Protein AF-A0A8B8NBK7-F1 (afdb_monomer)

Solvent-accessible surface area (backbone atoms only — not comparable to full-atom values): 7521 Å² total; per-residue (Å²): 132,61,91,88,50,54,79,78,72,50,58,73,66,56,68,71,76,51,56,70,68,55,54,50,50,53,50,55,52,49,55,35,62,65,37,88,54,67,89,68,30,70,52,71,68,56,53,51,55,49,54,54,52,58,74,64,56,80,62,94,80,65,92,80,88,80,91,77,80,91,82,89,81,78,88,73,87,76,75,87,75,85,72,92,69,94,71,79,84,75,76,79,72,94,76,80,79,79,80,86,72,80,81,81,82,128

Secondary structure (DSSP, 8-state):
--TTSHHHHS-TTHHHHS-HHHHHHHHHHHHHHT-SSGGGSPPHHHHHHHHHHHHTS--SS--------------------------------TT-----PPPP--

Structure (mmCIF, N/CA/C/O backbone):
data_AF-A0A8B8NBK7-F1
#
_entry.id   AF-A0A8B8NBK7-F1
#
loop_
_atom_site.group_PDB
_atom_site.id
_atom_site.type_symbol
_atom_site.label_atom_id
_atom_site.label_alt_id
_atom_site.label_comp_id
_atom_site.label_asym_id
_atom_site.label_entity_id
_atom_site.label_seq_id
_atom_site.pdbx_PDB_ins_code
_atom_site.Cartn_x
_atom_site.Cartn_y
_atom_site.Cartn_z
_atom_site.occupancy
_atom_site.B_iso_or_equiv
_atom_site.auth_seq_id
_atom_site.auth_comp_id
_atom_site.auth_asym_id
_atom_site.auth_atom_id
_atom_site.pdbx_PDB_model_num
ATOM 1 N N . MET A 1 1 ? -9.505 -3.973 -7.437 1.00 61.00 1 MET A N 1
ATOM 2 C CA . MET A 1 1 ? -10.214 -3.799 -6.158 1.00 61.00 1 MET A CA 1
ATOM 3 C C . MET A 1 1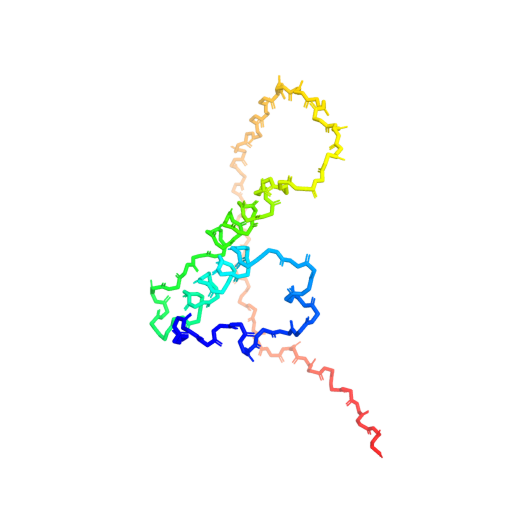 ? -11.407 -2.919 -6.435 1.00 61.00 1 MET A C 1
ATOM 5 O O . MET A 1 1 ? -11.213 -1.760 -6.785 1.00 61.00 1 MET A O 1
ATOM 9 N N . GLU A 1 2 ? -12.599 -3.502 -6.409 1.00 71.25 2 GLU A N 1
ATOM 10 C CA . GLU A 1 2 ? -13.829 -2.721 -6.304 1.00 71.25 2 GLU A CA 1
ATOM 11 C C . GLU A 1 2 ? -13.850 -2.118 -4.898 1.00 71.25 2 GLU A C 1
ATOM 13 O O . GLU A 1 2 ? -13.616 -2.835 -3.925 1.00 71.25 2 GLU A O 1
ATOM 18 N N . GLU A 1 3 ? -14.072 -0.811 -4.796 1.00 61.78 3 GLU A N 1
ATOM 19 C CA . GLU A 1 3 ? -13.933 -0.036 -3.550 1.00 61.78 3 GLU A CA 1
ATOM 20 C C . GLU A 1 3 ? -14.840 -0.551 -2.421 1.00 61.78 3 GLU A C 1
ATOM 22 O O . GLU A 1 3 ? -14.516 -0.403 -1.249 1.00 61.78 3 GLU A O 1
ATOM 27 N N . ASN A 1 4 ? -15.912 -1.267 -2.768 1.00 72.62 4 ASN A N 1
ATOM 28 C CA . ASN A 1 4 ? -16.895 -1.773 -1.814 1.00 72.62 4 ASN A CA 1
ATOM 29 C C . ASN A 1 4 ? -16.653 -3.211 -1.338 1.00 72.62 4 ASN A C 1
ATOM 31 O O . ASN A 1 4 ? -17.390 -3.670 -0.476 1.00 72.62 4 ASN A O 1
ATOM 35 N N . ARG A 1 5 ? -15.655 -3.929 -1.879 1.00 88.12 5 ARG A N 1
ATOM 36 C CA . ARG A 1 5 ? -15.380 -5.332 -1.495 1.00 88.12 5 ARG A CA 1
ATOM 37 C C . ARG A 1 5 ? -14.054 -5.538 -0.775 1.00 88.12 5 ARG A C 1
ATOM 39 O O . ARG A 1 5 ? -13.642 -6.674 -0.564 1.00 88.12 5 ARG A O 1
ATOM 46 N N . LEU A 1 6 ? -13.354 -4.456 -0.430 1.00 91.00 6 LEU A N 1
ATOM 47 C CA . LEU A 1 6 ? -12.073 -4.537 0.273 1.00 91.00 6 LEU A CA 1
ATOM 48 C C . LEU A 1 6 ? -12.211 -5.326 1.582 1.00 91.00 6 LEU A C 1
ATOM 50 O O . LEU A 1 6 ? -11.445 -6.249 1.836 1.00 91.00 6 LEU A O 1
ATOM 54 N N . PHE A 1 7 ? -13.204 -4.989 2.400 1.00 90.56 7 PHE A N 1
ATOM 55 C CA . PHE A 1 7 ? -13.365 -5.609 3.714 1.00 90.56 7 PHE A CA 1
ATOM 56 C C . PHE A 1 7 ? -13.878 -7.053 3.649 1.00 90.56 7 PHE A C 1
ATOM 58 O O . PHE A 1 7 ? -13.746 -7.771 4.629 1.00 90.56 7 PHE A O 1
ATOM 65 N N . ASP A 1 8 ? -14.387 -7.503 2.501 1.00 91.06 8 ASP A N 1
ATOM 66 C CA . ASP A 1 8 ? -14.827 -8.892 2.313 1.00 91.06 8 ASP A CA 1
ATOM 67 C C . ASP A 1 8 ? -13.657 -9.842 2.010 1.00 91.06 8 ASP A C 1
ATOM 69 O O . ASP A 1 8 ? -13.790 -11.057 2.140 1.00 91.06 8 ASP A O 1
ATOM 73 N N . MET A 1 9 ? -12.516 -9.303 1.563 1.00 90.62 9 MET A N 1
ATOM 74 C CA . MET A 1 9 ? -11.335 -10.081 1.161 1.00 90.62 9 MET A CA 1
ATOM 75 C C . MET A 1 9 ? -10.181 -10.028 2.164 1.00 90.62 9 MET A C 1
ATOM 77 O O . MET A 1 9 ? -9.254 -10.830 2.065 1.00 90.62 9 MET A O 1
ATOM 81 N N . VAL A 1 10 ? -10.198 -9.062 3.082 1.00 91.62 10 VAL A N 1
ATOM 82 C CA . VAL A 1 10 ? -9.182 -8.932 4.132 1.00 91.62 10 VAL A CA 1
ATOM 83 C C . VAL A 1 10 ? -9.435 -9.987 5.205 1.00 91.62 10 VAL A C 1
ATOM 85 O O . VAL A 1 10 ? -10.584 -10.292 5.525 1.00 91.62 10 VAL A O 1
ATOM 88 N N . ASP A 1 11 ? -8.357 -10.544 5.758 1.00 94.12 11 ASP A N 1
ATOM 89 C CA . ASP A 1 11 ? -8.448 -11.537 6.824 1.00 94.12 11 ASP A CA 1
ATOM 90 C C . ASP A 1 11 ? -9.297 -11.000 8.001 1.00 94.12 11 ASP A C 1
ATOM 92 O O . ASP A 1 11 ? -9.046 -9.886 8.482 1.00 94.12 11 ASP A O 1
ATOM 96 N N . PRO A 1 12 ? -10.292 -11.763 8.493 1.00 93.00 12 PRO A N 1
ATOM 97 C CA . PRO A 1 12 ? -11.130 -11.343 9.610 1.00 93.00 12 PRO A CA 1
ATOM 98 C C . PRO A 1 12 ? -10.372 -10.977 10.892 1.00 93.00 12 PRO A C 1
ATOM 100 O O . PRO A 1 12 ? -10.917 -10.231 11.706 1.00 93.00 12 PRO A O 1
ATOM 103 N N . GLN A 1 13 ? -9.164 -11.504 11.114 1.00 94.12 13 GLN A N 1
ATOM 104 C CA . GLN A 1 13 ? -8.310 -11.120 12.242 1.00 94.12 13 GLN A CA 1
ATOM 105 C C . GLN A 1 13 ? -7.810 -9.681 12.081 1.00 94.12 13 GLN A C 1
ATOM 107 O O . GLN A 1 13 ? -7.995 -8.865 12.981 1.00 94.12 13 GLN A O 1
ATOM 112 N N . VAL A 1 14 ? -7.318 -9.327 10.893 1.00 91.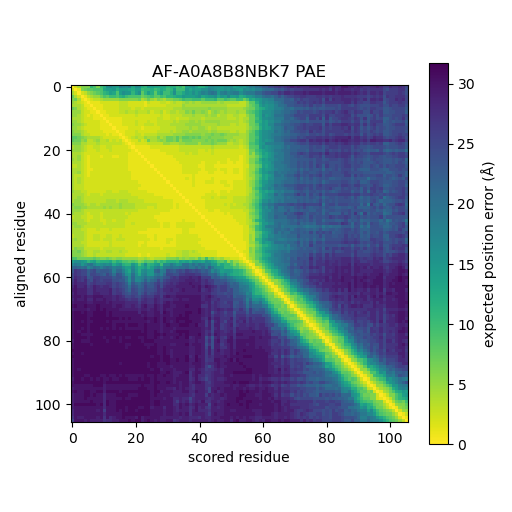62 14 VAL A N 1
ATOM 113 C CA . VAL A 1 14 ? -6.841 -7.970 10.576 1.00 91.62 14 VAL A CA 1
ATOM 114 C C . VAL A 1 14 ? -7.968 -6.940 10.711 1.00 91.62 14 VAL A C 1
ATOM 116 O O . VAL A 1 14 ? -7.765 -5.861 11.255 1.00 91.62 14 VAL A O 1
ATOM 119 N N . LEU A 1 15 ? -9.196 -7.286 10.303 1.00 91.00 15 LEU A N 1
ATOM 120 C CA . LEU A 1 15 ? -10.369 -6.408 10.456 1.00 91.00 15 LEU A CA 1
ATOM 121 C C . LEU A 1 15 ? -10.737 -6.098 11.916 1.00 91.00 15 LEU A C 1
ATOM 123 O O . LEU A 1 15 ? -11.439 -5.116 12.167 1.00 91.00 15 LEU A O 1
ATOM 127 N N . LYS A 1 16 ? -10.345 -6.960 12.861 1.00 89.75 16 LYS A N 1
ATOM 128 C CA . LYS A 1 16 ? -10.598 -6.774 14.297 1.00 89.75 16 LYS A CA 1
ATOM 129 C C . LYS A 1 16 ? -9.490 -5.981 14.980 1.00 89.75 16 LYS A C 1
ATOM 131 O O . LYS A 1 16 ? -9.777 -5.276 15.943 1.00 89.75 16 LYS A O 1
ATOM 136 N N . GLU A 1 17 ? -8.257 -6.150 14.518 1.00 87.88 17 GLU A N 1
ATOM 137 C CA . GLU A 1 17 ? -7.053 -5.618 15.159 1.00 87.88 17 GLU A CA 1
ATOM 138 C C . GLU A 1 17 ? -6.703 -4.209 14.665 1.00 87.88 17 GLU A C 1
ATOM 140 O O . GLU A 1 17 ? -6.311 -3.365 15.471 1.00 87.88 17 GLU A O 1
ATOM 145 N N . ASP A 1 18 ? -6.917 -3.927 13.377 1.00 86.00 18 ASP A N 1
ATOM 146 C CA . ASP A 1 18 ? -6.476 -2.686 12.740 1.00 86.00 18 ASP A CA 1
ATOM 147 C C . ASP A 1 18 ? -7.625 -1.745 12.354 1.00 86.00 18 ASP A C 1
ATOM 149 O O . ASP A 1 18 ? -8.793 -2.116 12.187 1.00 86.00 18 ASP A O 1
ATOM 153 N N . LYS A 1 19 ? -7.287 -0.464 12.160 1.00 89.25 19 LYS A N 1
ATOM 154 C CA . LYS A 1 19 ? -8.256 0.539 11.705 1.00 89.25 19 LYS A CA 1
ATOM 155 C C . LYS A 1 19 ? -8.559 0.358 10.225 1.00 89.25 19 LYS A C 1
ATOM 157 O O . LYS A 1 19 ? -7.655 0.272 9.398 1.00 89.25 19 LYS A O 1
ATOM 162 N N . LYS A 1 20 ? -9.839 0.491 9.864 1.00 89.44 20 LYS A N 1
ATOM 163 C CA . LYS A 1 20 ? -10.296 0.477 8.461 1.00 89.44 20 LYS A CA 1
ATOM 164 C C . LYS A 1 20 ? -9.498 1.414 7.548 1.00 89.44 20 LYS A C 1
ATOM 166 O O . LYS A 1 20 ? -9.173 1.031 6.434 1.00 89.44 20 LYS A O 1
ATOM 171 N N . GLN A 1 21 ? -9.130 2.597 8.040 1.00 90.06 21 GLN A N 1
ATOM 172 C CA . GLN A 1 21 ? -8.339 3.570 7.283 1.00 90.06 21 GLN A CA 1
ATOM 173 C C . GLN A 1 21 ? -6.912 3.080 6.976 1.00 90.06 21 GLN A C 1
ATOM 175 O O . GLN A 1 21 ? -6.381 3.346 5.897 1.00 90.06 21 GLN A O 1
ATOM 180 N N . GLU A 1 22 ? -6.276 2.368 7.906 1.00 91.94 22 GLU A N 1
ATOM 181 C CA . GLU A 1 22 ? -4.939 1.797 7.698 1.00 91.94 22 GLU A CA 1
ATOM 182 C C . GLU A 1 22 ? -5.012 0.635 6.706 1.00 91.94 22 GLU A C 1
ATOM 184 O O . GLU A 1 22 ? -4.224 0.584 5.762 1.00 91.94 22 GLU A O 1
ATOM 189 N N . ILE A 1 23 ? -6.039 -0.211 6.835 1.00 92.75 23 ILE A N 1
ATOM 190 C CA . ILE A 1 23 ? -6.341 -1.294 5.891 1.00 92.75 23 ILE A CA 1
ATOM 191 C C . ILE A 1 23 ? -6.571 -0.737 4.478 1.00 92.75 23 ILE A C 1
ATOM 193 O O . ILE A 1 23 ? -5.972 -1.223 3.520 1.00 92.75 23 ILE A O 1
ATOM 197 N N . GLU A 1 24 ? -7.378 0.316 4.331 1.00 93.19 24 GLU A N 1
ATOM 198 C CA . GLU A 1 24 ? -7.596 1.013 3.056 1.00 93.19 24 GLU A CA 1
ATOM 199 C C . GLU A 1 24 ? -6.301 1.598 2.482 1.00 93.19 24 GLU A C 1
ATOM 201 O O . GLU A 1 24 ? -6.045 1.487 1.281 1.00 93.19 24 GLU A O 1
ATOM 206 N N . SER A 1 25 ? -5.455 2.189 3.327 1.00 94.25 25 SER A N 1
ATOM 207 C CA . SER A 1 25 ? -4.184 2.782 2.898 1.00 94.25 25 SER A CA 1
ATOM 208 C C . SER A 1 25 ? -3.223 1.716 2.364 1.00 94.25 25 SER A C 1
ATOM 210 O O . SER A 1 25 ? -2.692 1.853 1.260 1.00 94.25 25 SER A O 1
ATOM 212 N N . VAL A 1 26 ? -3.060 0.608 3.094 1.00 94.81 26 VAL A N 1
ATOM 213 C CA . VAL A 1 26 ? -2.230 -0.528 2.665 1.00 94.81 26 VAL A CA 1
ATOM 214 C C . VAL A 1 26 ? -2.803 -1.182 1.406 1.00 94.81 26 VAL A C 1
ATOM 216 O O . VAL A 1 26 ? -2.056 -1.503 0.481 1.00 94.81 26 VAL A O 1
ATOM 219 N N . ALA A 1 27 ? -4.124 -1.336 1.319 1.00 94.81 27 ALA A N 1
ATOM 220 C CA . ALA A 1 27 ? -4.787 -1.895 0.147 1.00 94.81 27 ALA A CA 1
ATOM 221 C C . ALA A 1 27 ? -4.575 -1.039 -1.111 1.00 94.81 27 ALA A C 1
ATOM 223 O O . ALA A 1 27 ? -4.287 -1.567 -2.190 1.00 94.81 27 ALA A O 1
ATOM 224 N N . ASN A 1 28 ? -4.657 0.285 -0.979 1.00 95.12 28 ASN A N 1
ATOM 225 C CA . ASN A 1 28 ? -4.377 1.217 -2.069 1.00 95.12 28 ASN A CA 1
ATOM 226 C C . ASN A 1 28 ? -2.910 1.166 -2.510 1.00 95.12 28 ASN A C 1
ATOM 228 O O . ASN A 1 28 ? -2.627 1.176 -3.714 1.00 95.12 28 ASN A O 1
ATOM 232 N N . LEU A 1 29 ? -1.976 1.047 -1.564 1.00 97.06 29 LEU A N 1
ATOM 233 C CA . LEU A 1 29 ? -0.563 0.835 -1.865 1.00 97.06 29 LEU A CA 1
ATOM 234 C C . LEU A 1 29 ? -0.349 -0.487 -2.619 1.00 97.06 29 LEU A C 1
ATOM 236 O O . LEU A 1 29 ? 0.248 -0.489 -3.697 1.00 97.06 29 LEU A O 1
ATOM 240 N N . ALA A 1 30 ? -0.922 -1.593 -2.136 1.00 96.56 30 ALA A N 1
ATOM 241 C CA . ALA A 1 30 ? -0.852 -2.898 -2.792 1.00 96.56 30 ALA A CA 1
ATOM 242 C C . ALA A 1 30 ? -1.439 -2.866 -4.216 1.00 96.56 30 ALA A C 1
ATOM 244 O O . ALA A 1 30 ? -0.833 -3.396 -5.150 1.00 96.56 30 ALA A O 1
ATOM 245 N N . LYS A 1 31 ? -2.570 -2.175 -4.419 1.00 95.31 31 LYS A N 1
ATOM 246 C CA . LYS A 1 31 ? -3.183 -1.964 -5.743 1.00 95.31 31 LYS A CA 1
ATOM 247 C C . LYS A 1 31 ? -2.216 -1.284 -6.716 1.00 95.31 31 LYS A C 1
ATOM 249 O O . LYS A 1 31 ? -2.168 -1.669 -7.884 1.00 95.31 31 LYS A O 1
ATOM 254 N N . ARG A 1 32 ? -1.435 -0.297 -6.262 1.00 97.31 32 ARG A N 1
ATOM 255 C CA . ARG A 1 32 ? -0.416 0.363 -7.097 1.00 97.31 32 ARG A CA 1
ATOM 256 C C . ARG A 1 32 ? 0.804 -0.526 -7.340 1.00 97.31 32 ARG A C 1
ATOM 258 O O . ARG A 1 32 ? 1.289 -0.572 -8.468 1.00 97.31 32 ARG A O 1
ATOM 265 N N . CYS A 1 33 ? 1.260 -1.283 -6.344 1.00 98.31 33 CYS A N 1
ATOM 266 C CA . CYS A 1 33 ? 2.354 -2.251 -6.501 1.00 98.31 33 CYS A CA 1
ATOM 267 C C . CYS A 1 33 ? 2.028 -3.352 -7.524 1.00 98.31 33 CYS A C 1
ATOM 269 O O . CYS A 1 33 ? 2.894 -3.766 -8.293 1.00 98.31 33 CYS A O 1
ATOM 271 N N . LEU A 1 34 ? 0.768 -3.788 -7.574 1.00 97.12 34 LEU A N 1
ATOM 272 C CA . LEU A 1 34 ? 0.278 -4.828 -8.481 1.00 97.12 34 LEU A CA 1
ATOM 273 C C . LEU A 1 34 ? -0.195 -4.285 -9.839 1.00 97.12 34 LEU A C 1
ATOM 275 O O . LEU A 1 34 ? -0.874 -4.993 -10.584 1.00 97.12 34 LEU A O 1
ATOM 279 N N . ASN A 1 35 ? 0.146 -3.040 -10.191 1.00 97.44 35 ASN A N 1
ATOM 280 C CA . ASN A 1 35 ? -0.242 -2.477 -11.480 1.00 97.44 35 ASN A CA 1
ATOM 281 C C . ASN A 1 35 ? 0.292 -3.346 -12.637 1.00 97.44 35 ASN A C 1
ATOM 283 O O . ASN A 1 35 ? 1.472 -3.719 -12.667 1.00 97.44 35 ASN A O 1
ATOM 287 N N . LEU A 1 36 ? -0.578 -3.661 -13.603 1.00 97.12 36 LEU A N 1
ATOM 288 C CA . LEU A 1 36 ? -0.224 -4.458 -14.783 1.00 97.12 36 LEU A CA 1
ATOM 289 C C . LEU A 1 36 ? 0.849 -3.763 -15.628 1.00 97.12 36 LEU A C 1
ATOM 291 O O . LEU A 1 36 ? 1.732 -4.422 -16.173 1.00 97.12 36 LEU A O 1
ATOM 295 N N . ASN A 1 37 ? 0.819 -2.430 -15.683 1.00 97.56 37 ASN A N 1
ATOM 296 C CA . ASN A 1 37 ? 1.892 -1.648 -16.271 1.00 97.56 37 ASN A CA 1
ATOM 297 C C . ASN A 1 37 ? 2.993 -1.409 -15.229 1.00 97.56 37 ASN A C 1
ATOM 299 O O . ASN A 1 37 ? 2.834 -0.603 -14.311 1.00 97.56 37 ASN A O 1
ATOM 303 N N . GLY A 1 38 ? 4.138 -2.070 -15.416 1.00 97.88 38 GLY A N 1
ATOM 304 C CA . GLY A 1 38 ? 5.295 -1.960 -14.525 1.00 97.88 38 GLY A CA 1
ATOM 305 C C . GLY A 1 38 ? 5.812 -0.533 -14.329 1.00 97.88 38 GLY A C 1
ATOM 306 O O . GLY A 1 38 ? 6.297 -0.216 -13.250 1.00 97.88 38 GLY A O 1
ATOM 307 N N . ARG A 1 39 ? 5.649 0.353 -15.323 1.00 97.69 39 ARG A N 1
ATOM 308 C CA . ARG A 1 39 ? 6.080 1.762 -15.229 1.00 97.69 39 ARG A CA 1
ATOM 309 C C . ARG A 1 39 ? 5.245 2.591 -14.251 1.00 97.69 39 ARG A C 1
ATOM 311 O O . ARG A 1 39 ? 5.699 3.638 -13.815 1.00 97.69 39 ARG A O 1
ATOM 318 N N . ASN A 1 40 ? 4.042 2.123 -13.922 1.00 98.06 40 ASN A N 1
ATOM 319 C CA . ASN A 1 40 ? 3.144 2.772 -12.969 1.00 98.06 40 ASN A CA 1
ATOM 320 C C . ASN A 1 40 ? 3.293 2.208 -11.549 1.00 98.06 40 ASN A C 1
ATOM 322 O O . ASN A 1 40 ? 2.580 2.645 -10.644 1.00 98.06 40 ASN A O 1
ATOM 326 N N . ARG A 1 41 ? 4.153 1.200 -11.352 1.00 98.62 41 ARG A N 1
ATOM 327 C CA . ARG A 1 41 ? 4.426 0.658 -10.022 1.00 98.62 41 ARG A CA 1
ATOM 328 C C . ARG A 1 41 ? 5.313 1.644 -9.260 1.00 98.62 41 ARG A C 1
ATOM 330 O O . ARG A 1 41 ? 6.253 2.175 -9.852 1.00 98.62 41 ARG A O 1
ATOM 337 N N . PRO A 1 42 ? 5.047 1.876 -7.967 1.00 98.69 42 PRO A N 1
ATOM 338 C CA . PRO A 1 42 ? 5.940 2.665 -7.138 1.00 98.69 42 PRO A CA 1
ATOM 339 C C . PRO A 1 42 ? 7.299 1.972 -7.001 1.00 98.69 42 PRO A C 1
ATOM 341 O O . PRO A 1 42 ? 7.418 0.745 -7.068 1.00 98.69 42 PRO A O 1
ATOM 344 N N . THR A 1 43 ? 8.331 2.769 -6.769 1.00 98.56 43 THR A N 1
ATOM 345 C CA . THR A 1 43 ? 9.650 2.283 -6.368 1.00 98.56 43 THR A CA 1
ATOM 346 C C . THR A 1 43 ? 9.600 1.729 -4.943 1.00 98.56 43 THR A C 1
ATOM 348 O O . THR A 1 43 ? 8.819 2.187 -4.111 1.00 98.56 43 THR A O 1
ATOM 351 N N . MET A 1 44 ? 10.491 0.793 -4.601 1.00 98.44 44 MET A N 1
ATOM 352 C CA . MET A 1 44 ? 10.556 0.262 -3.228 1.00 98.44 44 MET A CA 1
ATOM 353 C C . MET A 1 44 ? 10.831 1.339 -2.170 1.00 98.44 44 MET A C 1
ATOM 355 O O . MET A 1 44 ? 10.388 1.203 -1.033 1.00 98.44 44 MET A O 1
ATOM 359 N N . ARG A 1 45 ? 11.510 2.431 -2.544 1.00 98.19 45 ARG A N 1
ATOM 360 C CA . ARG A 1 45 ? 11.711 3.586 -1.664 1.00 98.19 45 ARG A CA 1
ATOM 361 C C . ARG A 1 45 ? 10.388 4.275 -1.329 1.00 98.19 45 ARG A C 1
ATOM 363 O O . ARG A 1 45 ? 10.141 4.562 -0.164 1.00 98.19 45 ARG A O 1
ATOM 370 N N . GLU A 1 46 ? 9.542 4.522 -2.326 1.00 98.38 46 GLU A N 1
ATOM 371 C CA . GLU A 1 46 ? 8.214 5.115 -2.118 1.00 98.38 46 GLU A CA 1
ATOM 372 C C . GLU A 1 46 ? 7.321 4.185 -1.294 1.00 98.38 46 GLU A C 1
ATOM 374 O O . GLU A 1 46 ? 6.680 4.639 -0.351 1.00 98.38 46 GLU A O 1
ATOM 379 N N . VAL A 1 47 ? 7.350 2.878 -1.586 1.00 98.38 47 VAL A N 1
ATOM 380 C CA . VAL A 1 47 ? 6.625 1.859 -0.809 1.00 98.38 47 VAL A CA 1
ATOM 381 C C . VAL A 1 47 ? 7.041 1.896 0.663 1.00 98.38 47 VAL A C 1
ATOM 383 O O . VAL A 1 47 ? 6.181 1.942 1.540 1.00 98.38 47 VAL A O 1
ATOM 386 N N . ALA A 1 48 ? 8.346 1.915 0.950 1.00 97.69 48 ALA A N 1
ATOM 387 C CA . ALA A 1 48 ? 8.852 1.973 2.319 1.00 97.69 48 ALA A CA 1
ATOM 388 C C . ALA A 1 48 ? 8.423 3.262 3.039 1.00 97.69 48 ALA A C 1
ATOM 390 O O . ALA A 1 48 ? 7.933 3.203 4.166 1.00 97.69 48 ALA A O 1
ATOM 391 N N . MET A 1 49 ? 8.546 4.415 2.374 1.00 97.00 49 MET A N 1
ATOM 392 C CA . MET A 1 49 ? 8.140 5.708 2.934 1.00 97.00 49 MET A CA 1
ATOM 393 C C . MET A 1 49 ? 6.644 5.762 3.265 1.00 97.00 49 MET A C 1
ATOM 395 O O . MET A 1 49 ? 6.254 6.310 4.295 1.00 97.00 49 MET A O 1
ATOM 399 N N . GLU A 1 50 ? 5.799 5.198 2.408 1.00 97.12 50 GLU A N 1
ATOM 400 C CA . GLU A 1 50 ? 4.353 5.190 2.614 1.00 97.12 50 GLU A CA 1
ATOM 401 C C . GLU A 1 50 ? 3.937 4.244 3.736 1.00 97.12 50 GLU A C 1
ATOM 403 O O . GLU A 1 50 ? 3.143 4.629 4.592 1.00 97.12 50 GLU A O 1
ATOM 408 N N . LEU A 1 51 ? 4.539 3.053 3.807 1.00 96.81 51 LEU A N 1
AT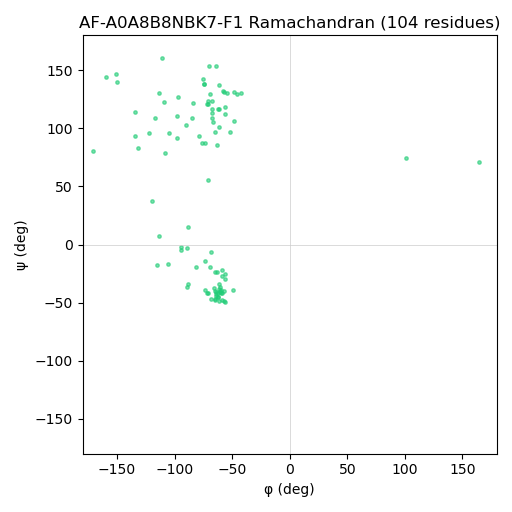OM 409 C CA . LEU A 1 51 ? 4.331 2.129 4.924 1.00 96.81 51 LEU A CA 1
ATOM 410 C C . LEU A 1 51 ? 4.773 2.739 6.256 1.00 96.81 51 LEU A C 1
ATOM 412 O O . LEU A 1 51 ? 4.069 2.613 7.256 1.00 96.81 51 LEU A O 1
ATOM 416 N N . GLU A 1 52 ? 5.904 3.446 6.283 1.00 95.50 52 GLU A N 1
ATOM 417 C CA . GLU A 1 52 ? 6.307 4.211 7.462 1.00 95.50 52 GLU A CA 1
ATOM 418 C C . GLU A 1 52 ? 5.282 5.282 7.845 1.00 95.50 52 GLU A C 1
ATOM 420 O O . GLU A 1 52 ? 5.056 5.506 9.033 1.00 95.50 52 GLU A O 1
ATOM 425 N N . GLY A 1 53 ? 4.677 5.954 6.863 1.00 93.44 53 GLY A N 1
ATOM 426 C CA . GLY A 1 53 ? 3.622 6.941 7.084 1.00 93.44 53 GLY A CA 1
ATOM 427 C C . GLY A 1 53 ? 2.364 6.326 7.695 1.00 93.44 53 GLY A C 1
ATOM 428 O O . GLY A 1 53 ? 1.834 6.866 8.664 1.00 93.44 53 GLY A O 1
ATOM 429 N N . ILE A 1 54 ? 1.937 5.166 7.187 1.00 91.88 54 ILE A N 1
ATOM 430 C CA . ILE A 1 54 ? 0.767 4.431 7.689 1.00 91.88 54 ILE A CA 1
ATOM 431 C C . ILE A 1 54 ? 0.984 4.013 9.150 1.00 91.88 54 ILE A C 1
ATOM 433 O O . ILE A 1 54 ? 0.122 4.259 9.987 1.00 91.88 54 ILE A O 1
ATOM 437 N N . ARG A 1 55 ? 2.168 3.487 9.495 1.00 84.81 55 ARG A N 1
ATOM 438 C CA . ARG A 1 55 ? 2.501 3.088 10.880 1.00 84.81 55 ARG A CA 1
ATOM 439 C C . ARG A 1 55 ? 2.545 4.253 11.873 1.00 84.81 55 ARG A C 1
ATOM 441 O O . ARG A 1 55 ? 2.434 4.030 13.073 1.00 84.81 55 ARG A O 1
ATOM 448 N N . LYS A 1 56 ? 2.773 5.481 11.397 1.00 76.62 56 LYS A N 1
ATOM 449 C CA . LYS A 1 56 ? 2.891 6.690 12.232 1.00 76.62 56 LYS A CA 1
ATOM 450 C C . LYS A 1 56 ? 1.541 7.383 12.469 1.00 76.62 56 LYS A C 1
ATOM 452 O O . LYS A 1 56 ? 1.513 8.385 13.185 1.00 76.62 56 LYS A O 1
ATOM 457 N N . LEU A 1 57 ? 0.441 6.899 11.882 1.00 65.44 57 LEU A N 1
ATOM 458 C CA . LEU A 1 57 ? -0.878 7.500 12.069 1.00 65.44 57 LEU A CA 1
ATOM 459 C C . LEU A 1 57 ? -1.333 7.305 13.532 1.00 65.44 57 LEU A C 1
ATOM 461 O O . LEU A 1 57 ? -1.387 6.166 13.996 1.00 65.44 57 LEU A O 1
ATOM 465 N N . PRO A 1 58 ? -1.655 8.374 14.289 1.00 57.00 58 PRO A N 1
ATOM 466 C CA . PRO A 1 58 ? -2.015 8.239 15.697 1.00 57.00 58 PRO A CA 1
ATOM 467 C C . PRO A 1 58 ? -3.200 7.286 15.881 1.00 57.00 58 PRO A C 1
ATOM 469 O O . PRO A 1 58 ? -4.229 7.408 15.212 1.00 57.00 58 PRO A O 1
ATOM 472 N N . ASN A 1 59 ? -3.072 6.339 16.808 1.00 56.59 59 ASN A N 1
ATOM 473 C CA . ASN A 1 59 ? -4.209 5.611 17.360 1.00 56.59 59 ASN A CA 1
ATOM 474 C C . ASN A 1 59 ? -5.046 6.604 18.174 1.00 56.59 59 ASN A C 1
ATOM 476 O O . ASN A 1 59 ? -4.560 7.076 19.198 1.00 56.59 59 ASN A O 1
ATOM 480 N N . PRO A 1 60 ? -6.288 6.949 17.772 1.00 54.22 60 PRO A N 1
ATOM 481 C CA . PRO A 1 60 ? -7.111 7.852 18.572 1.00 54.22 60 PRO A CA 1
ATOM 482 C C . PRO A 1 60 ? -7.560 7.210 19.898 1.00 54.22 60 PRO A C 1
ATOM 484 O O . PRO A 1 60 ? -8.125 7.897 20.740 1.00 54.22 60 PRO A O 1
ATOM 487 N N . LEU A 1 61 ? -7.285 5.917 20.109 1.00 57.34 61 LEU A N 1
ATOM 488 C CA . LEU A 1 61 ? -7.554 5.178 21.340 1.00 57.34 61 LEU A CA 1
ATOM 489 C C . LEU A 1 61 ? -6.298 4.390 21.740 1.00 57.34 61 LEU A C 1
ATOM 491 O O . LEU A 1 61 ? -6.146 3.225 21.388 1.00 57.34 61 LEU A O 1
ATOM 495 N N . GLY A 1 62 ? -5.363 5.051 22.418 1.00 49.56 62 GLY A N 1
ATOM 496 C CA . GLY A 1 62 ? -4.130 4.419 22.887 1.00 49.56 62 GLY A CA 1
ATOM 497 C C . GLY A 1 62 ? -3.076 5.440 23.280 1.00 49.56 62 GLY A C 1
ATOM 498 O O . GLY A 1 62 ? -2.092 5.627 22.574 1.00 49.56 62 GLY A O 1
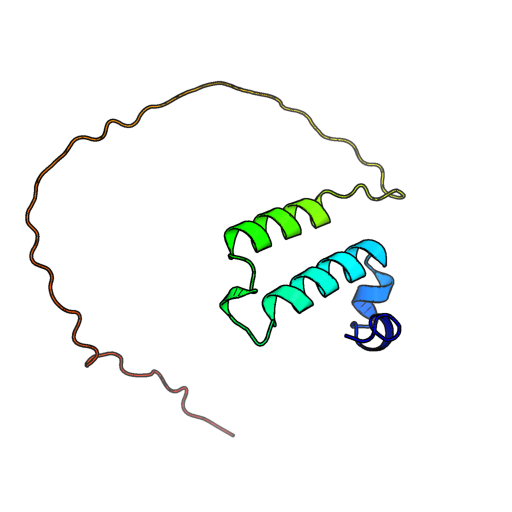ATOM 499 N N . VAL A 1 63 ? -3.317 6.126 24.396 1.00 52.44 63 VAL A N 1
ATOM 500 C CA . VAL A 1 63 ? -2.274 6.830 25.145 1.00 52.44 63 VAL A CA 1
ATOM 501 C C . VAL A 1 63 ? -1.260 5.784 25.608 1.00 52.44 63 VAL A C 1
ATOM 503 O O . VAL A 1 63 ? -1.618 4.932 26.412 1.00 52.44 63 VAL A O 1
ATOM 506 N N . ASP A 1 64 ? -0.016 5.871 25.141 1.00 46.84 64 ASP A N 1
ATOM 507 C CA . ASP A 1 64 ? 1.077 6.085 26.086 1.00 46.84 64 ASP A CA 1
ATOM 508 C C . ASP A 1 64 ? 2.252 6.843 25.458 1.00 46.84 64 ASP A C 1
ATOM 510 O O . ASP A 1 64 ? 2.509 6.796 24.254 1.00 46.84 64 ASP A O 1
ATOM 514 N N . GLN A 1 65 ? 2.885 7.636 26.312 1.00 59.22 65 GLN A N 1
ATOM 515 C CA . GLN A 1 65 ? 3.825 8.701 26.015 1.00 59.22 65 GLN A CA 1
ATOM 516 C C . GLN A 1 65 ? 5.261 8.188 26.139 1.00 59.22 65 GLN A C 1
ATOM 518 O O . GLN A 1 65 ? 5.643 7.711 27.199 1.00 59.22 65 GLN A O 1
ATOM 523 N N . ASN A 1 66 ? 6.089 8.379 25.110 1.00 48.75 66 ASN A N 1
ATOM 524 C CA . ASN A 1 66 ? 7.538 8.577 25.259 1.00 48.75 66 ASN A CA 1
ATOM 525 C C . ASN A 1 66 ? 8.181 8.986 23.925 1.00 48.75 66 ASN A C 1
ATOM 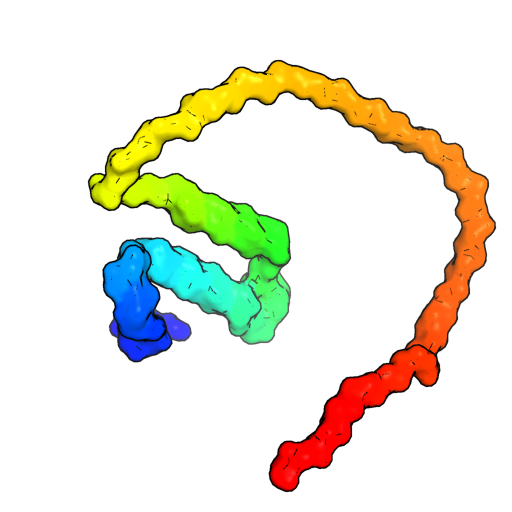527 O O . ASN A 1 66 ? 8.813 8.199 23.225 1.00 48.75 66 ASN A O 1
ATOM 531 N N . LYS A 1 67 ? 8.062 10.273 23.587 1.00 52.34 67 LYS A N 1
ATOM 532 C CA . LYS A 1 67 ? 8.988 10.914 22.648 1.00 52.34 67 LYS A CA 1
ATOM 533 C C . LYS A 1 67 ? 9.893 11.877 23.405 1.00 52.34 67 LYS A C 1
ATOM 535 O O . LYS A 1 67 ? 9.717 13.089 23.355 1.00 52.34 67 LYS A O 1
ATOM 540 N N . GLU A 1 68 ? 10.884 11.303 24.057 1.00 53.47 68 GLU A N 1
ATOM 541 C CA . GLU A 1 68 ? 12.190 11.915 24.282 1.00 53.47 68 GLU A CA 1
ATOM 542 C C . GLU A 1 68 ? 13.127 11.004 23.454 1.00 53.47 68 GLU A C 1
ATOM 544 O O . GLU A 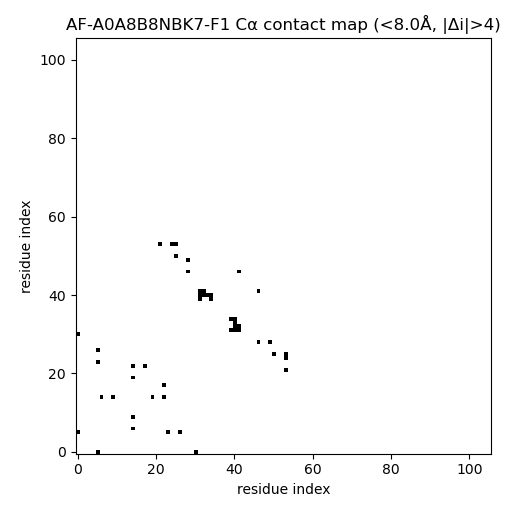1 68 ? 12.953 9.790 23.453 1.00 53.47 68 GLU A O 1
ATOM 549 N N . ASN A 1 69 ? 14.025 11.451 22.578 1.00 47.56 69 ASN A N 1
ATOM 550 C CA . ASN A 1 69 ? 14.989 12.527 22.725 1.00 47.56 69 ASN A CA 1
ATOM 551 C C . ASN A 1 69 ? 15.244 13.140 21.330 1.00 47.56 69 ASN A C 1
ATOM 553 O O . ASN A 1 69 ? 15.358 12.423 20.332 1.00 47.56 69 ASN A O 1
ATOM 557 N N . ARG A 1 70 ? 15.357 14.469 21.244 1.00 54.41 70 ARG A N 1
ATOM 558 C CA . ARG A 1 70 ? 16.056 15.131 20.133 1.00 54.41 70 ARG A CA 1
ATOM 559 C C . ARG A 1 70 ? 17.531 15.138 20.497 1.00 54.41 70 ARG A C 1
ATOM 561 O O . ARG A 1 70 ? 17.867 15.795 21.471 1.00 54.41 70 ARG A O 1
ATOM 568 N N . GLU A 1 71 ? 18.386 14.555 19.668 1.00 45.97 71 GLU A N 1
ATOM 569 C CA . GLU A 1 71 ? 19.756 15.047 19.521 1.00 45.97 71 GLU A CA 1
ATOM 570 C C . GLU A 1 71 ? 20.095 15.122 18.034 1.00 45.97 71 GLU A C 1
ATOM 572 O O . GLU A 1 71 ? 20.091 14.136 17.301 1.00 45.97 71 GLU A O 1
ATOM 577 N N . ALA A 1 72 ? 20.296 16.358 17.587 1.00 50.91 72 ALA A N 1
ATOM 578 C CA . ALA A 1 72 ? 20.898 16.702 16.318 1.00 50.91 72 ALA A CA 1
ATOM 579 C C . ALA A 1 72 ? 22.363 17.022 16.598 1.00 50.91 72 ALA A C 1
ATOM 581 O O . ALA A 1 72 ? 22.628 18.057 17.197 1.00 50.91 72 ALA A O 1
ATOM 582 N N . THR A 1 73 ? 23.291 16.185 16.147 1.00 43.41 73 THR A N 1
ATOM 583 C CA . THR A 1 73 ? 24.711 16.532 16.012 1.00 43.41 73 THR A CA 1
ATOM 584 C C . THR A 1 73 ? 25.386 15.580 15.023 1.00 43.41 73 THR A C 1
ATOM 586 O O . THR A 1 73 ? 25.081 14.394 14.972 1.00 43.41 73 THR A O 1
ATOM 589 N N . GLY A 1 74 ? 26.333 16.119 14.252 1.00 37.88 74 GLY A N 1
ATOM 590 C CA . GLY A 1 74 ? 27.399 15.330 13.636 1.00 37.88 74 GLY A CA 1
ATOM 591 C C . GLY A 1 74 ? 27.227 14.989 12.160 1.00 37.88 74 GLY A C 1
ATOM 592 O O . GLY A 1 74 ? 27.008 13.840 11.800 1.00 37.88 74 GLY A O 1
ATOM 593 N N . SER A 1 75 ? 27.441 15.987 11.300 1.00 49.28 75 SER A N 1
ATOM 594 C CA . SER A 1 75 ? 28.093 15.760 10.008 1.00 49.28 75 SER A CA 1
ATOM 595 C C . SER A 1 75 ? 29.329 14.874 10.201 1.00 49.28 75 SER A C 1
ATOM 597 O O . SER A 1 75 ? 30.179 15.179 11.039 1.00 49.28 75 SER A O 1
ATOM 599 N N . HIS A 1 76 ? 29.447 13.814 9.407 1.00 50.00 76 HIS A N 1
ATOM 600 C CA . HIS A 1 76 ? 30.750 13.270 9.064 1.00 50.00 76 HIS A CA 1
ATOM 601 C C . HIS A 1 76 ? 30.766 13.007 7.561 1.00 50.00 76 HIS A C 1
ATOM 603 O O . HIS A 1 76 ? 30.341 11.954 7.082 1.00 50.00 76 HIS A O 1
ATOM 609 N N . ASP A 1 77 ? 31.249 14.006 6.823 1.00 45.28 77 ASP A N 1
ATOM 610 C CA . ASP A 1 77 ? 31.832 13.815 5.501 1.00 45.28 77 ASP A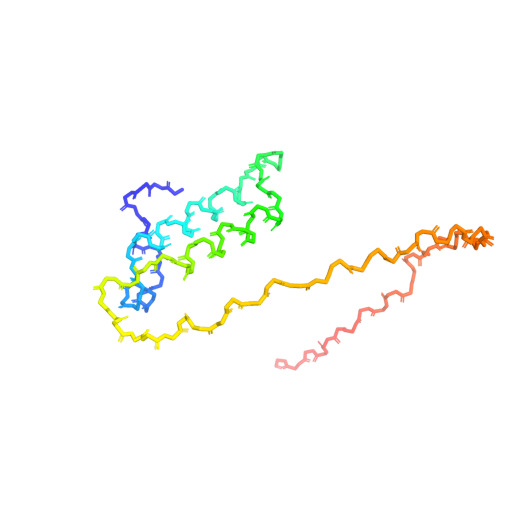 CA 1
ATOM 611 C C . ASP A 1 77 ? 32.845 12.668 5.593 1.00 45.28 77 ASP A C 1
ATOM 613 O O . ASP A 1 77 ? 33.926 12.810 6.166 1.00 45.28 77 ASP A O 1
ATOM 617 N N . SER A 1 78 ? 32.503 11.503 5.046 1.00 58.97 78 SER A N 1
ATOM 618 C CA . SER A 1 78 ? 33.527 10.525 4.693 1.00 58.97 78 SER A CA 1
ATOM 619 C C . SER A 1 78 ? 33.936 10.821 3.260 1.00 58.97 78 SER A C 1
ATOM 621 O O . SER 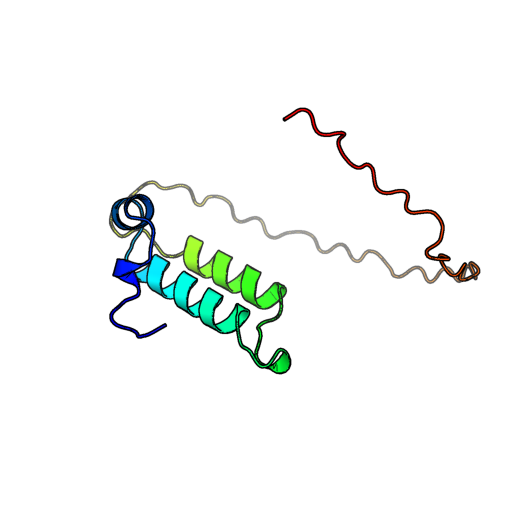A 1 78 ? 33.204 10.591 2.301 1.00 58.97 78 SER A O 1
ATOM 623 N N . ALA A 1 79 ? 35.101 11.452 3.168 1.00 50.00 79 ALA A N 1
ATOM 624 C CA . ALA A 1 79 ? 35.767 11.840 1.946 1.00 50.00 79 ALA A CA 1
ATOM 625 C C . ALA A 1 79 ? 35.701 10.737 0.879 1.00 50.00 79 ALA A C 1
ATOM 627 O O . ALA A 1 79 ? 36.092 9.594 1.118 1.00 50.00 79 ALA A O 1
ATOM 628 N N . PHE A 1 80 ? 35.290 11.121 -0.330 1.00 55.53 80 PHE A N 1
ATOM 629 C CA . PHE A 1 80 ? 35.600 10.379 -1.545 1.00 55.53 80 PHE A CA 1
ATOM 630 C C . PHE A 1 80 ? 37.122 10.385 -1.740 1.00 55.53 80 PHE A C 1
ATOM 632 O O . PHE A 1 80 ? 37.673 11.232 -2.442 1.00 55.53 80 PHE A O 1
ATOM 639 N N . THR A 1 81 ? 37.833 9.442 -1.126 1.00 50.03 81 THR A N 1
ATOM 640 C CA . THR A 1 81 ? 39.187 9.111 -1.561 1.00 50.03 81 THR A CA 1
ATOM 641 C C . THR A 1 81 ? 39.063 8.233 -2.798 1.00 50.03 81 THR A C 1
ATOM 643 O O . THR A 1 81 ? 38.897 7.017 -2.742 1.00 50.03 81 THR A O 1
ATOM 646 N N . SER A 1 82 ? 39.102 8.900 -3.953 1.00 57.78 82 SER A N 1
ATOM 647 C CA . SER A 1 82 ? 39.302 8.286 -5.263 1.00 57.78 82 SER A CA 1
ATOM 648 C C . SER A 1 82 ? 40.551 7.405 -5.220 1.00 57.78 82 SER A C 1
ATOM 650 O O . SER A 1 82 ? 41.675 7.885 -5.356 1.00 57.78 82 SER A O 1
ATOM 652 N N . SER A 1 83 ? 40.350 6.110 -5.001 1.00 62.06 83 SER A N 1
ATOM 653 C CA . SER A 1 83 ? 41.377 5.096 -5.192 1.00 62.06 83 SER A CA 1
ATOM 654 C C . SER A 1 83 ? 41.023 4.362 -6.474 1.00 62.06 83 SER A C 1
ATOM 656 O O . SER A 1 83 ? 40.178 3.471 -6.489 1.00 62.06 83 SER A O 1
ATOM 658 N N . LYS A 1 84 ? 41.637 4.786 -7.584 1.00 57.28 84 LYS A N 1
ATOM 659 C CA . LYS A 1 84 ? 41.665 3.998 -8.816 1.00 57.28 84 LYS A CA 1
ATOM 660 C C . LYS A 1 84 ? 42.390 2.686 -8.516 1.00 57.28 84 LYS A C 1
ATOM 662 O O . LYS A 1 84 ? 43.615 2.655 -8.501 1.00 57.28 84 LYS A O 1
ATOM 667 N N . ALA A 1 85 ? 41.637 1.615 -8.317 1.00 56.25 85 ALA A N 1
ATOM 668 C CA . ALA A 1 85 ? 42.124 0.263 -8.517 1.00 56.25 85 ALA A CA 1
ATOM 669 C C . ALA A 1 85 ? 41.289 -0.333 -9.651 1.00 56.25 85 ALA A C 1
ATOM 671 O O . ALA A 1 85 ? 40.089 -0.551 -9.501 1.00 56.25 85 ALA A O 1
ATOM 672 N N . ASN A 1 86 ? 41.910 -0.514 -10.817 1.00 60.16 86 ASN A N 1
ATOM 673 C CA . ASN A 1 86 ? 41.321 -1.308 -11.886 1.00 60.16 86 ASN A CA 1
ATOM 674 C C . ASN A 1 86 ? 41.275 -2.753 -11.377 1.00 60.16 86 ASN A C 1
ATOM 676 O O . ASN A 1 86 ? 42.322 -3.389 -11.283 1.00 60.16 86 ASN A O 1
ATOM 680 N N . VAL A 1 87 ? 40.092 -3.238 -11.010 1.00 52.16 87 VAL A N 1
ATOM 681 C CA . VAL A 1 87 ? 39.844 -4.666 -10.812 1.00 52.16 87 VAL A CA 1
ATOM 682 C C . VAL A 1 87 ? 38.957 -5.114 -11.961 1.00 52.16 87 VAL A C 1
ATOM 684 O O . VAL A 1 87 ? 37.916 -4.521 -12.241 1.00 52.16 87 VAL A O 1
ATOM 687 N N . GLU A 1 88 ? 39.479 -6.096 -12.674 1.00 47.28 88 GLU A N 1
ATOM 688 C CA . GLU A 1 88 ? 38.915 -6.788 -13.819 1.00 47.28 88 GLU A CA 1
ATOM 689 C C . GLU A 1 88 ? 37.466 -7.220 -13.547 1.00 47.28 88 GLU A C 1
ATOM 691 O O . GLU A 1 88 ? 37.139 -7.755 -12.489 1.00 47.28 88 GLU A O 1
ATOM 696 N N . MET A 1 89 ? 36.574 -6.911 -14.490 1.00 52.66 89 MET A N 1
ATOM 697 C CA . MET A 1 89 ? 35.176 -7.327 -14.443 1.00 52.66 89 MET A CA 1
ATOM 698 C C . MET A 1 89 ? 35.114 -8.807 -14.825 1.00 52.66 89 MET A C 1
ATOM 700 O O . MET A 1 89 ? 34.916 -9.130 -15.996 1.00 52.66 89 MET A O 1
ATOM 704 N N . ASP A 1 90 ? 35.272 -9.698 -13.852 1.00 46.81 90 ASP A N 1
ATOM 705 C CA . ASP A 1 90 ? 34.948 -11.104 -14.066 1.00 46.81 90 ASP A CA 1
ATOM 706 C C . ASP A 1 90 ? 33.432 -11.232 -14.236 1.00 46.81 90 ASP A C 1
ATOM 708 O O . ASP A 1 90 ? 32.631 -11.034 -13.317 1.00 46.81 90 ASP A O 1
ATOM 712 N N . VAL A 1 91 ? 33.027 -11.523 -15.471 1.00 51.66 91 VAL A N 1
ATOM 713 C CA . VAL A 1 91 ? 31.674 -11.950 -15.813 1.00 51.66 91 VAL A CA 1
ATOM 714 C C . VAL A 1 91 ? 31.368 -13.182 -14.969 1.00 51.66 91 VAL A C 1
ATOM 716 O O . VAL A 1 91 ? 31.954 -14.239 -15.183 1.00 51.66 91 VAL A O 1
ATOM 719 N N . ILE A 1 92 ? 30.439 -13.063 -14.020 1.00 52.53 92 ILE A N 1
ATOM 720 C CA . ILE A 1 92 ? 29.916 -14.223 -13.297 1.00 52.53 92 ILE A CA 1
ATOM 721 C C . ILE A 1 92 ? 29.175 -15.078 -14.330 1.00 52.53 92 ILE A C 1
ATOM 723 O O . ILE A 1 92 ? 28.028 -14.802 -14.687 1.00 52.53 92 ILE A O 1
ATOM 727 N N . THR A 1 93 ? 29.848 -16.094 -14.866 1.00 58.50 93 THR A N 1
ATOM 728 C CA . THR A 1 93 ? 29.215 -17.121 -15.685 1.00 58.50 93 THR A CA 1
ATOM 729 C C . THR A 1 93 ? 28.201 -17.843 -14.809 1.00 58.50 93 THR A C 1
ATOM 731 O O . THR A 1 93 ? 28.558 -18.452 -13.802 1.00 58.50 93 THR A O 1
ATOM 734 N N . LEU A 1 94 ? 26.926 -17.743 -15.185 1.00 58.41 94 LEU A N 1
ATOM 735 C CA . LEU A 1 94 ? 25.776 -18.364 -14.530 1.00 58.41 94 LEU A CA 1
ATOM 736 C C . LEU A 1 94 ? 25.771 -19.890 -14.754 1.00 58.41 94 LEU A C 1
ATOM 738 O O . LEU A 1 94 ? 24.817 -20.434 -15.303 1.00 58.41 94 LEU A O 1
ATOM 742 N N . SER A 1 95 ? 26.857 -20.571 -14.395 1.00 51.66 95 SER A N 1
ATOM 743 C CA . SER A 1 95 ? 27.014 -22.014 -14.611 1.00 51.66 95 SER A CA 1
ATOM 744 C C . SER A 1 95 ? 27.101 -22.816 -13.312 1.00 51.66 95 SER A C 1
ATOM 746 O O . SER A 1 95 ? 26.797 -24.002 -13.346 1.00 51.66 95 SER A O 1
ATOM 748 N N . ASP A 1 96 ? 27.384 -22.185 -12.164 1.00 55.88 96 ASP A N 1
ATOM 749 C CA . ASP A 1 96 ? 27.632 -22.905 -10.901 1.00 55.88 96 ASP A CA 1
ATOM 750 C C . ASP A 1 96 ? 26.645 -22.559 -9.771 1.00 55.88 96 ASP A C 1
ATOM 752 O O . ASP A 1 96 ? 27.000 -22.511 -8.595 1.00 55.88 96 ASP A O 1
ATOM 756 N N . VAL A 1 97 ? 25.36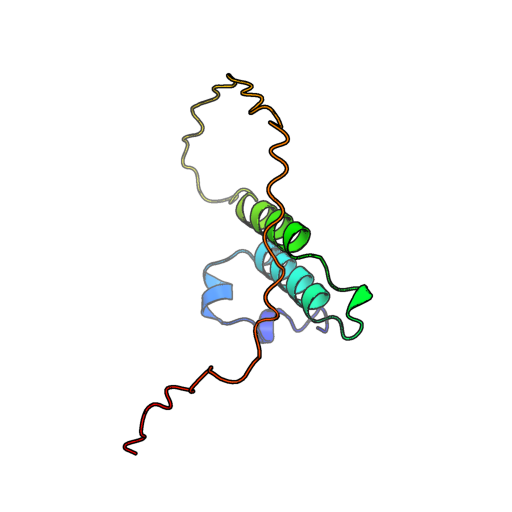5 -22.352 -10.100 1.00 58.62 97 VAL A N 1
ATOM 757 C CA . VAL A 1 97 ? 24.296 -22.406 -9.086 1.00 58.62 97 VAL A CA 1
ATOM 758 C C . VAL A 1 97 ? 23.653 -23.788 -9.144 1.00 58.62 97 VAL A C 1
ATOM 760 O O . VAL A 1 97 ? 22.719 -24.014 -9.910 1.00 58.62 97 VAL A O 1
ATOM 763 N N . GLN A 1 98 ? 24.150 -24.731 -8.338 1.00 58.75 98 GLN A N 1
ATOM 764 C CA . GLN A 1 98 ? 23.444 -25.991 -8.087 1.00 58.75 98 GLN A CA 1
ATOM 765 C C . GLN A 1 98 ? 22.212 -25.725 -7.203 1.00 58.75 98 GLN A C 1
ATOM 767 O O . GLN A 1 98 ? 22.367 -25.249 -6.076 1.00 58.75 98 GLN A O 1
ATOM 772 N N . PRO A 1 99 ? 20.985 -26.049 -7.650 1.00 59.28 99 PRO A N 1
ATOM 773 C CA . PRO A 1 99 ? 19.810 -25.963 -6.796 1.00 59.28 99 PRO A CA 1
ATOM 774 C C . PRO A 1 99 ? 19.860 -27.066 -5.734 1.00 59.28 99 PRO A C 1
ATOM 776 O O . PRO A 1 99 ? 19.867 -28.254 -6.062 1.00 59.28 99 PRO A O 1
ATOM 779 N N . LEU A 1 100 ? 19.846 -26.687 -4.455 1.00 56.91 100 LEU A N 1
ATOM 780 C CA . LEU A 1 100 ? 19.548 -27.615 -3.366 1.00 56.91 100 LEU A CA 1
ATOM 781 C C . LEU A 1 100 ? 18.046 -27.912 -3.392 1.00 56.91 100 LEU A C 1
ATOM 783 O O . LEU A 1 100 ? 17.248 -27.219 -2.765 1.00 56.91 100 LEU A O 1
ATOM 787 N N . LEU A 1 101 ? 17.646 -28.919 -4.168 1.00 65.38 101 LEU A N 1
ATOM 788 C CA . LEU A 1 101 ? 16.300 -29.473 -4.077 1.00 65.38 101 LEU A CA 1
ATOM 789 C C . LEU A 1 101 ? 16.186 -30.248 -2.752 1.00 65.38 101 LEU A C 1
ATOM 791 O O . LEU A 1 101 ? 16.972 -31.174 -2.540 1.00 65.38 101 LEU A O 1
ATOM 795 N N . PRO A 1 102 ? 15.229 -29.931 -1.862 1.00 55.78 102 PRO A N 1
ATOM 796 C CA . PRO A 1 102 ? 14.905 -30.826 -0.765 1.00 55.78 102 PRO A CA 1
ATOM 797 C C . PRO A 1 102 ? 14.275 -32.087 -1.364 1.00 55.78 102 PRO A C 1
ATOM 799 O O . PRO A 1 102 ? 13.233 -32.029 -2.019 1.00 55.78 102 PRO A O 1
ATOM 802 N N . SER A 1 103 ? 14.937 -33.228 -1.179 1.00 54.94 103 SER A N 1
ATOM 803 C CA . SER A 1 103 ? 14.391 -34.538 -1.525 1.00 54.94 103 SER A CA 1
ATOM 804 C C . SER A 1 103 ? 13.068 -34.728 -0.791 1.00 54.94 103 SER A C 1
ATOM 806 O O . SER A 1 103 ? 13.030 -34.709 0.439 1.00 54.94 103 SER A O 1
ATOM 808 N N . GLY A 1 104 ? 11.991 -34.881 -1.556 1.00 53.19 104 GLY A N 1
ATOM 809 C CA . GLY A 1 104 ? 10.685 -35.204 -1.018 1.00 53.19 104 GLY A CA 1
ATOM 810 C C . GLY A 1 104 ? 10.691 -36.553 -0.305 1.00 53.19 104 GLY A C 1
ATOM 811 O O . GLY A 1 104 ? 11.210 -37.542 -0.818 1.00 53.19 104 GLY A O 1
ATOM 812 N N . THR A 1 105 ? 10.030 -36.576 0.841 1.00 52.97 105 THR A N 1
ATOM 813 C CA . THR A 1 105 ? 9.347 -37.758 1.357 1.00 52.97 105 THR A CA 1
ATOM 814 C C . THR A 1 105 ? 7.901 -37.320 1.542 1.00 52.97 105 THR A C 1
ATOM 816 O O . THR A 1 105 ? 7.576 -36.623 2.501 1.00 52.97 105 THR A O 1
ATOM 819 N N . TRP A 1 106 ? 7.078 -37.605 0.535 1.00 51.50 106 TRP A N 1
ATOM 820 C CA . TRP A 1 106 ? 5.635 -37.735 0.722 1.00 51.50 106 TRP A CA 1
ATOM 821 C C . TRP A 1 106 ? 5.365 -39.142 1.247 1.00 51.50 106 TRP A C 1
ATOM 823 O O . TRP A 1 106 ? 6.105 -40.061 0.816 1.00 51.50 106 TRP A O 1
#

Foldseek 3Di:
DPPVCLVVPDDPVCVVVDDPVLSVQVVVLVCQCPDPPPVSRDDVVVVVVSNVVSVPPDDPPDDDDDDDDDDDDDDDPPDPPPDDDDDDPDDPDPPPDDDPDDDDDD

Mean predicted aligned error: 18.03 Å

pLDDT: mean 73.88, std 20.41, range [37.88, 98.69]

Radius of gyration: 23.55 Å; Cα contacts (8 Å, |Δi|>4): 24; chains: 1; bounding box: 59×54×42 Å

Sequence (106 aa):
MEENRLFDMVDPQVLKEDKKQEIESVANLAKRCLNLNGRNRPTMREVAMELEGIRKLPNPLGVDQNKENREATGSHDSAFTSSKANVEMDVITLSDVQPLLPSGTW